Protein AF-A0A7S4NE71-F1 (afdb_monomer)

Secondary structure (DSSP, 8-state):
-HHHHHSGGGPPTT-TTHHHHHHHHHHHHHHHHHHHHHHHHHHHHHHHHHHHH--SSS-GGGGG-----S--TTT-SHHHHHHHHHHHSTT------PPP--HHHHHHHHHHHHHHHHHHHHHHHHHH-TTSPPP-

Radius of gyration: 31.47 Å; Cα contacts (8 Å, |Δi|>4): 42; chains: 1; bounding box: 51×69×70 Å

Organism: NCBI:txid265563

Solvent-accessible surface area (backbone atoms only — not comparable to full-atom values): 8415 Å² total; per-residue (Å²): 116,76,68,44,69,80,40,80,78,58,62,60,93,90,57,90,63,59,63,58,57,51,51,51,47,53,51,51,51,53,50,51,52,50,53,52,50,55,51,48,54,56,46,52,53,50,48,51,51,40,70,74,71,49,59,90,91,49,66,77,69,65,79,74,63,77,92,82,76,90,69,54,81,90,40,70,40,36,70,49,38,34,55,51,47,35,73,77,39,70,95,70,65,89,80,51,77,69,89,72,94,48,65,73,58,53,53,53,50,52,51,50,51,52,52,49,55,54,49,53,52,36,50,52,47,35,74,76,37,75,92,50,84,72,70,130

Structure (mmCIF, N/CA/C/O backbone):
data_AF-A0A7S4NE71-F1
#
_entry.id   AF-A0A7S4NE71-F1
#
loop_
_atom_site.group_PDB
_atom_site.id
_atom_site.type_symbol
_atom_site.label_atom_id
_atom_site.label_alt_id
_atom_site.label_comp_id
_atom_site.label_asym_id
_atom_site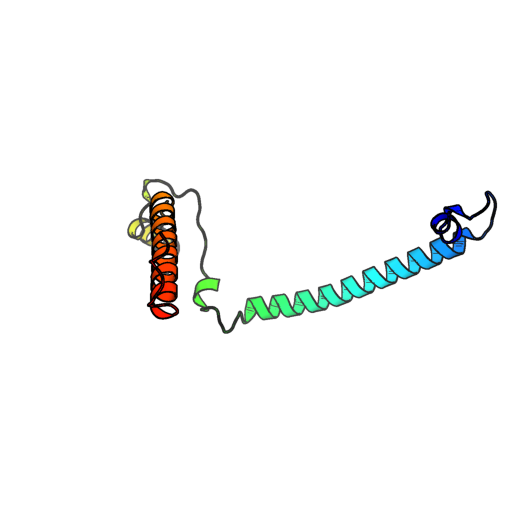.label_entity_id
_atom_site.label_seq_id
_atom_site.pdbx_PDB_ins_code
_atom_site.Cartn_x
_atom_site.Cartn_y
_atom_site.Cartn_z
_atom_site.occupancy
_atom_site.B_iso_or_equiv
_atom_site.auth_seq_id
_atom_site.auth_comp_id
_atom_site.auth_asym_id
_atom_site.auth_atom_id
_atom_site.pdbx_PDB_model_num
ATOM 1 N N . GLU A 1 1 ? 14.508 23.565 -36.233 1.00 58.66 1 GLU A N 1
ATOM 2 C CA . GLU A 1 1 ? 15.474 22.926 -37.158 1.00 58.66 1 GLU A CA 1
ATOM 3 C C . GLU A 1 1 ? 16.608 22.166 -36.458 1.00 58.66 1 GLU A C 1
ATOM 5 O O . GLU A 1 1 ? 16.872 21.044 -36.864 1.00 58.66 1 GLU A O 1
ATOM 10 N N . GLN A 1 2 ? 17.214 22.678 -35.372 1.00 70.62 2 GLN A N 1
ATOM 11 C CA . GLN A 1 2 ? 18.311 21.995 -34.642 1.00 70.62 2 GLN A CA 1
ATOM 12 C C . GLN A 1 2 ? 18.002 20.578 -34.117 1.00 70.62 2 GLN A C 1
ATOM 14 O O . GLN A 1 2 ? 18.897 19.751 -34.031 1.00 70.62 2 GLN A O 1
ATOM 19 N N . PHE A 1 3 ? 16.753 20.262 -33.772 1.00 72.31 3 PHE A N 1
ATOM 20 C CA . PHE A 1 3 ? 16.390 18.920 -33.297 1.00 72.31 3 PHE A CA 1
ATOM 21 C C . PHE A 1 3 ? 16.433 17.859 -34.412 1.00 72.31 3 PHE A C 1
ATOM 23 O O . PHE A 1 3 ? 16.784 16.702 -34.183 1.00 72.31 3 PHE A O 1
ATOM 30 N N . ASN A 1 4 ? 16.127 18.252 -35.650 1.00 75.88 4 ASN A N 1
ATOM 31 C CA . ASN A 1 4 ? 16.110 17.323 -36.778 1.00 75.88 4 ASN A CA 1
ATOM 32 C C . ASN A 1 4 ? 17.520 16.978 -37.259 1.00 75.88 4 ASN A C 1
ATOM 34 O O . ASN A 1 4 ? 17.674 15.944 -37.890 1.00 75.88 4 ASN A O 1
ATOM 38 N N . SER A 1 5 ? 18.542 17.786 -36.943 1.00 73.94 5 SER A N 1
ATOM 39 C CA . SER A 1 5 ? 19.931 17.490 -37.317 1.00 73.94 5 SER A CA 1
ATOM 40 C C . SER A 1 5 ? 20.594 16.441 -36.417 1.00 73.94 5 SER A C 1
ATOM 42 O O . SER A 1 5 ? 21.520 15.766 -36.867 1.00 73.94 5 SER A O 1
ATOM 44 N N . ILE A 1 6 ? 20.115 16.279 -35.177 1.00 79.06 6 ILE A N 1
ATOM 45 C CA . ILE A 1 6 ? 20.654 15.326 -34.186 1.00 79.06 6 ILE A CA 1
ATOM 46 C C . ILE A 1 6 ? 19.875 14.004 -34.115 1.00 79.06 6 ILE A C 1
ATOM 48 O O . ILE A 1 6 ? 20.326 13.059 -33.473 1.00 79.06 6 ILE A O 1
ATOM 52 N N . THR A 1 7 ? 18.705 13.927 -34.749 1.00 79.50 7 THR A N 1
ATOM 53 C CA . THR A 1 7 ? 17.831 12.747 -34.717 1.00 79.50 7 THR A CA 1
ATOM 54 C C . THR A 1 7 ? 17.887 11.953 -36.022 1.00 79.50 7 THR A C 1
ATOM 56 O O . THR A 1 7 ? 18.440 12.392 -37.030 1.00 79.50 7 THR A O 1
ATOM 59 N N . LEU A 1 8 ? 17.266 10.768 -36.017 1.00 77.75 8 LEU A N 1
ATOM 60 C CA . LEU A 1 8 ? 17.123 9.888 -37.185 1.00 77.75 8 LEU A CA 1
ATOM 61 C C . LEU A 1 8 ? 16.476 10.572 -38.405 1.00 77.75 8 LEU A C 1
ATOM 63 O O . LEU A 1 8 ? 16.655 10.100 -39.524 1.00 77.75 8 LEU A O 1
ATOM 67 N N . ALA A 1 9 ? 15.783 11.700 -38.210 1.00 80.38 9 ALA A N 1
ATOM 68 C CA . ALA A 1 9 ? 15.220 12.523 -39.280 1.00 80.38 9 ALA A CA 1
ATOM 69 C C . ALA A 1 9 ? 16.282 13.124 -40.225 1.00 80.38 9 ALA A C 1
ATOM 71 O O . ALA A 1 9 ? 15.952 13.483 -41.351 1.00 80.38 9 ALA A O 1
ATOM 72 N N . ASN A 1 10 ? 17.550 13.203 -39.801 1.00 80.25 10 ASN A N 1
ATOM 73 C CA . ASN A 1 10 ? 18.662 13.663 -40.639 1.00 80.25 10 ASN A CA 1
ATOM 74 C C . ASN A 1 10 ? 19.224 12.575 -41.578 1.00 80.25 10 ASN A C 1
ATOM 76 O O . ASN A 1 10 ? 20.138 12.835 -42.363 1.00 80.25 10 ASN A O 1
ATOM 80 N N . VAL A 1 11 ? 18.769 11.323 -41.463 1.00 81.56 11 VAL A N 1
ATOM 81 C CA . VAL A 1 11 ? 19.344 10.210 -42.230 1.00 81.56 11 VAL A CA 1
ATOM 82 C C . VAL A 1 11 ? 18.715 10.153 -43.624 1.00 81.56 11 VAL A C 1
ATOM 84 O O . VAL A 1 11 ? 17.502 10.038 -43.771 1.00 81.56 11 VAL A O 1
ATOM 87 N N . GLN A 1 12 ? 19.554 10.215 -44.662 1.00 78.56 12 GLN A N 1
ATOM 88 C CA . GLN A 1 12 ? 19.115 10.128 -46.058 1.00 78.56 12 GLN A CA 1
ATOM 89 C C . GLN A 1 12 ? 18.588 8.726 -46.399 1.00 78.56 12 GLN A C 1
ATOM 91 O O . GLN A 1 12 ? 19.146 7.711 -45.971 1.00 78.56 12 GLN A O 1
ATOM 96 N N . THR A 1 13 ? 17.535 8.668 -47.214 1.00 75.44 13 THR A N 1
ATOM 97 C CA . THR A 1 13 ? 16.930 7.418 -47.689 1.00 75.44 13 THR A CA 1
ATOM 98 C C . THR A 1 13 ? 17.951 6.615 -48.507 1.00 75.44 13 THR A C 1
ATOM 100 O O . THR A 1 13 ? 18.439 7.096 -49.525 1.00 75.44 13 THR A O 1
ATOM 103 N N . GLY A 1 14 ? 18.300 5.408 -48.044 1.00 75.19 14 GLY A N 1
ATOM 104 C CA . GLY A 1 14 ? 19.330 4.546 -48.652 1.00 75.19 14 GLY A CA 1
ATOM 105 C C . GLY A 1 14 ? 20.699 4.561 -47.953 1.00 75.19 14 GLY A C 1
ATOM 106 O O 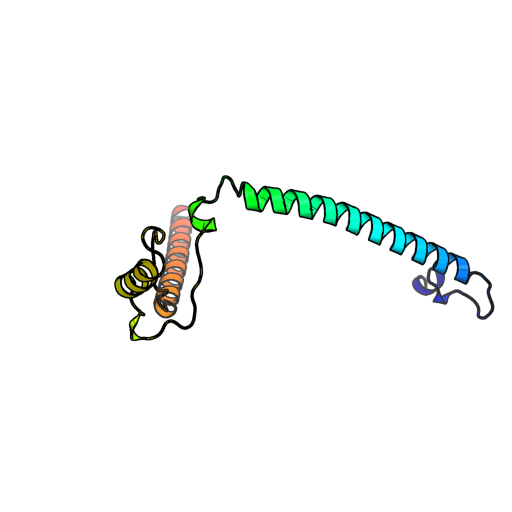. GLY A 1 14 ? 21.625 3.904 -48.419 1.00 75.19 14 GLY A O 1
ATOM 107 N N . SER A 1 15 ? 20.849 5.289 -46.840 1.00 78.50 15 SER A N 1
ATOM 108 C CA . SER A 1 15 ? 22.098 5.328 -46.072 1.00 78.50 15 SER A CA 1
ATOM 109 C C . SER A 1 15 ? 22.258 4.125 -45.132 1.00 78.50 15 SER A C 1
ATOM 111 O O . SER A 1 15 ? 21.399 3.859 -44.293 1.00 78.50 15 SER A O 1
ATOM 113 N N . ASP A 1 16 ? 23.417 3.468 -45.188 1.00 77.44 16 ASP A N 1
ATOM 114 C CA . ASP A 1 16 ? 23.801 2.343 -44.320 1.00 77.44 16 ASP A CA 1
ATOM 115 C C . ASP A 1 16 ? 24.290 2.794 -42.925 1.00 77.44 16 ASP A C 1
ATOM 117 O O . ASP A 1 16 ? 25.265 2.295 -42.380 1.00 77.44 16 ASP A O 1
ATOM 121 N N . ARG A 1 17 ? 23.675 3.832 -42.345 1.00 79.94 17 ARG A N 1
ATOM 122 C CA . ARG A 1 17 ? 24.041 4.369 -41.015 1.00 79.94 17 ARG A CA 1
ATOM 123 C C . ARG A 1 17 ? 23.057 3.967 -39.914 1.00 79.94 17 ARG A C 1
ATOM 125 O O . ARG A 1 17 ? 23.359 4.128 -38.735 1.00 79.94 17 ARG A O 1
ATOM 132 N N . LEU A 1 18 ? 21.893 3.429 -40.289 1.00 83.44 18 LEU A N 1
ATOM 133 C CA . LEU A 1 18 ? 20.824 3.027 -39.366 1.00 83.44 18 LEU A CA 1
ATOM 134 C C . LEU A 1 18 ? 21.164 1.776 -38.550 1.00 83.44 18 LEU A C 1
ATOM 136 O O . LEU A 1 18 ? 20.638 1.597 -37.455 1.00 83.44 18 LEU A O 1
ATOM 140 N N . TRP A 1 19 ? 22.064 0.916 -39.033 1.00 86.56 19 TRP A N 1
ATOM 141 C CA . TRP A 1 19 ? 22.472 -0.261 -38.264 1.00 86.56 19 TRP A CA 1
ATOM 142 C C . TRP A 1 19 ? 23.113 0.136 -36.926 1.00 86.56 19 TRP A C 1
ATOM 144 O O . TRP A 1 19 ? 22.912 -0.551 -35.929 1.00 86.56 19 TRP A O 1
ATOM 154 N N . ALA A 1 20 ? 23.814 1.275 -36.865 1.00 87.44 20 ALA A N 1
ATOM 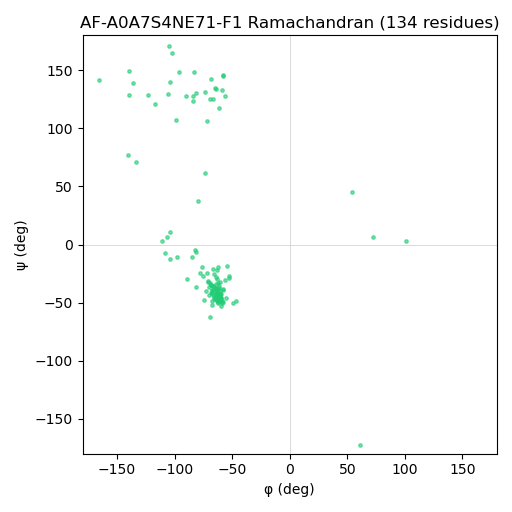155 C CA . ALA A 1 20 ? 24.483 1.731 -35.651 1.00 87.44 20 ALA A CA 1
ATOM 156 C C . ALA A 1 20 ? 23.481 2.124 -34.551 1.00 87.44 20 ALA A C 1
ATOM 158 O O . ALA A 1 20 ? 23.695 1.805 -33.380 1.00 87.44 20 ALA A O 1
ATOM 159 N N . SER A 1 21 ? 22.362 2.766 -34.910 1.00 88.31 21 SER A N 1
ATOM 160 C CA . SER A 1 21 ? 21.301 3.089 -33.949 1.00 88.31 21 SER A CA 1
ATOM 161 C C . SER A 1 21 ? 20.561 1.838 -33.480 1.00 88.31 21 SER A C 1
ATOM 163 O O . SER A 1 21 ? 20.236 1.749 -32.300 1.00 88.31 21 SER A O 1
ATOM 165 N N . ILE A 1 22 ? 20.356 0.849 -34.359 1.00 90.56 22 ILE A N 1
ATOM 166 C CA . ILE A 1 22 ? 19.775 -0.451 -33.988 1.00 90.56 22 ILE A CA 1
ATOM 167 C C . ILE A 1 22 ? 20.696 -1.188 -33.010 1.00 90.56 22 ILE A C 1
ATOM 169 O O . ILE A 1 22 ? 20.231 -1.657 -31.975 1.00 90.56 22 ILE A O 1
ATOM 173 N N . VAL A 1 23 ? 22.001 -1.250 -33.289 1.00 94.06 23 VAL A N 1
ATOM 174 C CA . VAL A 1 23 ? 22.981 -1.877 -32.388 1.00 94.06 23 VAL A CA 1
ATOM 175 C C . VAL A 1 23 ? 23.007 -1.167 -31.036 1.00 94.06 23 VAL A C 1
ATOM 177 O O . VAL A 1 23 ? 22.912 -1.826 -30.004 1.00 94.06 23 VAL A O 1
ATOM 180 N N . CYS A 1 24 ? 23.068 0.167 -31.024 1.00 93.50 24 CYS A N 1
ATOM 181 C CA . CYS A 1 24 ? 23.030 0.950 -29.789 1.00 93.50 24 CYS A CA 1
ATOM 182 C C . CYS A 1 24 ? 21.739 0.701 -28.994 1.00 93.50 24 CYS A C 1
ATOM 184 O O . CYS A 1 24 ? 21.791 0.490 -27.785 1.00 93.50 24 CYS A O 1
ATOM 186 N N . TYR A 1 25 ? 20.589 0.646 -29.673 1.00 94.38 25 TYR A N 1
ATOM 187 C CA . TYR A 1 25 ? 19.304 0.343 -29.050 1.00 94.38 25 TYR A CA 1
ATOM 188 C C . TYR A 1 25 ? 19.280 -1.056 -28.427 1.00 94.38 25 TYR A C 1
ATOM 190 O O . TYR A 1 25 ? 18.904 -1.196 -27.268 1.00 94.38 25 TYR A O 1
ATOM 198 N N . VAL A 1 26 ? 19.725 -2.085 -29.153 1.00 96.62 26 VAL A N 1
ATOM 199 C CA . VAL A 1 26 ? 19.765 -3.463 -28.639 1.00 96.62 26 VAL A CA 1
ATOM 200 C C . VAL A 1 26 ? 20.709 -3.576 -27.440 1.00 96.62 26 VAL A C 1
ATOM 202 O O . VAL A 1 26 ? 20.350 -4.205 -26.447 1.00 96.62 26 VAL A O 1
ATOM 205 N N . LEU A 1 27 ? 21.879 -2.932 -27.491 1.00 97.69 27 LEU A N 1
ATOM 206 C CA . LEU A 1 27 ? 22.814 -2.891 -26.363 1.00 97.69 27 LEU A CA 1
ATOM 207 C C . LEU A 1 27 ? 22.213 -2.172 -25.154 1.00 97.69 27 LEU A C 1
ATOM 209 O O . LEU A 1 27 ? 22.310 -2.675 -24.038 1.00 97.69 27 LEU A O 1
ATOM 213 N N . PHE A 1 28 ? 21.568 -1.025 -25.371 1.00 97.44 28 PHE A N 1
ATOM 214 C CA . PHE A 1 28 ? 20.921 -0.263 -24.310 1.00 97.44 28 PHE A CA 1
ATOM 215 C C . PHE A 1 28 ? 19.784 -1.057 -23.661 1.00 97.44 28 PHE A C 1
ATOM 217 O O . PHE A 1 28 ? 19.739 -1.173 -22.441 1.00 97.44 28 PHE A O 1
ATOM 224 N N . VAL A 1 29 ? 18.902 -1.663 -24.460 1.00 98.00 29 VAL A N 1
ATOM 225 C CA . VAL A 1 29 ? 17.806 -2.498 -23.951 1.00 98.00 29 VAL A CA 1
ATOM 226 C C . VAL A 1 29 ? 18.350 -3.715 -23.207 1.00 98.00 29 VAL A C 1
ATOM 228 O O . VAL A 1 29 ? 17.891 -4.000 -22.106 1.00 98.00 29 VAL A O 1
ATOM 231 N N . GLY A 1 30 ? 19.352 -4.406 -23.755 1.00 98.19 30 GLY A N 1
ATOM 232 C CA . GLY A 1 30 ? 19.984 -5.546 -23.088 1.00 98.19 30 GLY A CA 1
ATOM 233 C C . GLY A 1 30 ? 20.622 -5.166 -21.751 1.00 98.19 30 GLY A C 1
ATOM 234 O O . GLY A 1 30 ? 20.442 -5.871 -20.760 1.00 98.19 30 GLY A O 1
ATOM 235 N N . PHE A 1 31 ? 21.308 -4.022 -21.698 1.00 98.19 31 PHE A N 1
ATOM 236 C CA . PHE A 1 31 ? 21.861 -3.477 -20.461 1.00 98.19 31 PHE A CA 1
ATOM 237 C C . PHE A 1 31 ? 20.760 -3.156 -19.444 1.00 98.19 31 PHE A C 1
ATOM 239 O O . PHE A 1 31 ? 20.832 -3.618 -18.310 1.00 98.19 31 PHE A O 1
ATOM 246 N N . MET A 1 32 ? 19.708 -2.443 -19.854 1.00 98.44 32 MET A N 1
ATOM 247 C CA . MET A 1 32 ? 18.586 -2.103 -18.974 1.00 98.44 32 MET A CA 1
ATOM 248 C C . MET A 1 32 ? 17.881 -3.348 -18.428 1.00 98.44 32 MET A C 1
ATOM 250 O O . MET A 1 32 ? 17.589 -3.406 -17.238 1.00 98.44 32 MET A O 1
ATOM 254 N N . LEU A 1 33 ? 17.640 -4.362 -19.264 1.00 98.25 33 LEU A N 1
ATOM 255 C CA . LEU A 1 33 ? 17.040 -5.624 -18.823 1.00 98.25 33 LEU A CA 1
ATOM 256 C C . LEU A 1 33 ? 17.927 -6.354 -17.810 1.00 98.25 33 LEU A C 1
ATOM 258 O O . LEU A 1 33 ? 17.407 -6.914 -16.849 1.00 98.25 33 LEU A O 1
ATOM 262 N N . ARG A 1 34 ? 19.252 -6.317 -17.991 1.00 98.12 34 ARG A N 1
ATOM 263 C CA . ARG A 1 34 ? 20.206 -6.889 -17.034 1.00 98.12 34 ARG A CA 1
ATOM 264 C C . ARG A 1 34 ? 20.169 -6.164 -15.689 1.00 98.12 34 ARG A C 1
ATOM 266 O O . ARG A 1 34 ? 20.136 -6.822 -14.657 1.00 98.12 34 ARG A O 1
ATOM 273 N N . GLU A 1 35 ? 20.164 -4.833 -15.689 1.00 98.00 35 GLU A N 1
ATOM 274 C CA . GLU A 1 35 ? 20.085 -4.059 -14.443 1.00 98.00 35 GLU A CA 1
ATOM 275 C C . GLU A 1 35 ? 18.752 -4.294 -13.722 1.00 98.00 35 GLU A C 1
ATOM 277 O O . GLU A 1 35 ? 18.743 -4.533 -12.519 1.00 98.00 35 GLU A O 1
ATOM 282 N N . ILE A 1 36 ? 17.633 -4.324 -14.457 1.00 98.25 36 ILE A N 1
ATOM 283 C CA . ILE A 1 36 ? 16.316 -4.654 -13.889 1.00 98.25 36 ILE A CA 1
ATOM 284 C C . ILE A 1 36 ? 16.317 -6.061 -13.285 1.00 98.25 36 ILE A C 1
ATOM 286 O O . ILE A 1 36 ? 15.735 -6.265 -12.224 1.00 98.25 36 ILE A O 1
ATOM 290 N N . TRP A 1 37 ? 16.964 -7.029 -13.939 1.00 98.12 37 TRP A N 1
ATOM 291 C CA . TRP A 1 37 ? 17.072 -8.391 -13.422 1.00 98.12 37 TRP A CA 1
ATOM 292 C C . TRP A 1 37 ? 17.850 -8.445 -12.102 1.00 98.12 37 TRP A C 1
ATOM 294 O O . TRP A 1 37 ? 17.367 -9.028 -11.134 1.00 98.12 37 TRP A O 1
ATOM 304 N N . ASN A 1 38 ? 19.014 -7.794 -12.048 1.00 98.06 38 ASN A N 1
ATOM 305 C CA . ASN A 1 38 ? 19.832 -7.729 -10.837 1.00 98.06 38 ASN A CA 1
ATOM 306 C C . ASN A 1 38 ? 19.074 -7.048 -9.685 1.00 98.06 38 ASN A C 1
ATOM 308 O O . ASN A 1 38 ? 19.062 -7.543 -8.559 1.00 98.06 38 ASN A O 1
ATOM 312 N N . GLU A 1 39 ? 18.399 -5.932 -9.970 1.00 98.00 39 GLU A N 1
ATOM 313 C CA . GLU A 1 39 ? 17.607 -5.212 -8.971 1.00 98.00 39 GLU A CA 1
ATOM 314 C C . GLU A 1 39 ? 16.416 -6.051 -8.490 1.00 98.00 39 GLU A C 1
ATOM 316 O O . GLU A 1 39 ? 16.090 -6.054 -7.304 1.00 98.00 39 GLU A O 1
ATOM 321 N N . TRP A 1 40 ? 15.781 -6.808 -9.390 1.00 97.94 40 TRP A N 1
ATOM 322 C CA . TRP A 1 40 ? 14.683 -7.705 -9.041 1.00 97.94 40 TRP A CA 1
ATOM 323 C C . TRP A 1 40 ? 15.131 -8.835 -8.108 1.00 97.94 40 TRP A C 1
ATOM 325 O O . TRP A 1 40 ? 14.437 -9.108 -7.129 1.00 97.94 40 TRP A O 1
ATOM 335 N N . GLU A 1 41 ? 16.286 -9.453 -8.361 1.00 97.75 41 GLU A N 1
ATOM 336 C CA . GLU A 1 41 ? 16.855 -10.489 -7.487 1.00 97.75 41 GLU A CA 1
ATOM 337 C C . GLU A 1 41 ? 17.126 -9.923 -6.084 1.00 97.75 41 GLU A C 1
ATOM 339 O O . GLU A 1 41 ? 16.638 -10.441 -5.076 1.00 97.75 41 GLU A O 1
ATOM 344 N N . HIS A 1 42 ? 17.780 -8.763 -6.026 1.00 97.06 42 HIS A N 1
ATOM 345 C CA . HIS A 1 42 ? 18.037 -8.033 -4.789 1.00 97.06 42 HIS A CA 1
ATOM 346 C C . HIS A 1 42 ? 16.774 -7.587 -4.045 1.00 97.06 42 HIS A C 1
ATOM 348 O O . HIS A 1 42 ? 16.760 -7.563 -2.808 1.00 97.06 42 HIS A O 1
ATOM 354 N N . TYR A 1 43 ? 15.725 -7.206 -4.771 1.00 97.06 43 TYR A N 1
ATOM 355 C CA . TYR A 1 43 ? 14.428 -6.864 -4.202 1.00 97.06 43 TYR A CA 1
ATOM 356 C C . TYR A 1 43 ? 13.721 -8.104 -3.650 1.00 97.06 43 TYR A C 1
ATOM 358 O O . TYR A 1 43 ? 13.171 -8.049 -2.551 1.00 97.06 43 TYR A O 1
ATOM 366 N N . ALA A 1 44 ? 13.742 -9.221 -4.380 1.00 97.38 44 ALA A N 1
ATOM 367 C CA . ALA A 1 44 ? 13.086 -10.460 -3.979 1.00 97.38 44 ALA A CA 1
ATOM 368 C C . ALA A 1 44 ? 13.663 -11.001 -2.663 1.00 97.38 44 ALA A C 1
ATOM 370 O O . ALA A 1 44 ? 12.901 -11.320 -1.746 1.00 97.38 44 ALA A O 1
ATOM 371 N N . GLU A 1 45 ? 14.992 -11.017 -2.534 1.00 96.75 45 GLU A N 1
ATOM 372 C CA . GLU A 1 45 ? 15.680 -11.403 -1.297 1.00 96.75 45 GLU A CA 1
ATOM 373 C C . GLU A 1 45 ? 15.287 -10.492 -0.129 1.00 96.75 45 GLU A C 1
ATOM 375 O O . GLU A 1 45 ? 14.809 -10.965 0.904 1.00 96.75 45 GLU A O 1
ATOM 380 N N . ARG A 1 46 ? 15.401 -9.168 -0.309 1.00 95.12 46 ARG A N 1
ATOM 381 C CA . ARG A 1 46 ? 15.052 -8.188 0.733 1.00 95.12 46 ARG A CA 1
ATOM 382 C C . ARG A 1 46 ? 13.585 -8.254 1.128 1.00 95.12 46 ARG A C 1
ATOM 384 O O . ARG A 1 46 ? 13.266 -8.106 2.303 1.00 95.12 46 ARG A O 1
ATOM 391 N N . ARG A 1 47 ? 12.685 -8.491 0.172 1.00 94.88 47 ARG A N 1
ATOM 392 C CA . ARG A 1 47 ? 11.255 -8.657 0.435 1.00 94.88 47 ARG A CA 1
ATOM 393 C C . ARG A 1 47 ? 10.991 -9.912 1.256 1.00 94.88 47 ARG A C 1
ATOM 395 O O . ARG A 1 47 ? 10.202 -9.844 2.192 1.00 94.88 47 ARG A O 1
ATOM 402 N N . SER A 1 48 ? 11.618 -11.036 0.917 1.00 94.12 48 SER A N 1
ATOM 403 C CA . SER A 1 48 ? 11.486 -12.275 1.692 1.00 94.12 48 SER A CA 1
ATOM 404 C C . SER A 1 48 ? 11.965 -12.072 3.130 1.00 94.12 48 SER A C 1
ATOM 406 O O . SER A 1 48 ? 11.256 -12.411 4.079 1.00 94.12 48 SER A O 1
ATOM 408 N N . ASP A 1 49 ? 13.123 -11.435 3.293 1.00 93.44 49 ASP A N 1
ATOM 409 C CA . ASP A 1 49 ? 13.686 -11.100 4.599 1.00 93.44 49 ASP A CA 1
ATOM 410 C C . ASP A 1 49 ? 12.780 -10.162 5.401 1.00 93.44 49 ASP A C 1
ATOM 412 O O . ASP A 1 49 ? 12.531 -10.403 6.585 1.00 93.44 49 ASP A O 1
ATOM 416 N N . PHE A 1 50 ? 12.241 -9.130 4.751 1.00 91.00 50 PHE A N 1
ATOM 417 C CA . PHE A 1 50 ? 11.284 -8.211 5.353 1.00 91.00 50 PHE A CA 1
ATOM 418 C C . PHE A 1 50 ? 9.989 -8.923 5.745 1.00 91.00 50 PHE A C 1
ATOM 420 O O . PHE A 1 50 ? 9.486 -8.690 6.829 1.00 91.00 50 PHE A O 1
ATOM 427 N N . LEU A 1 51 ? 9.443 -9.829 4.935 1.00 89.38 51 LEU A N 1
ATOM 428 C CA . LEU A 1 51 ? 8.217 -10.548 5.302 1.00 89.38 51 LEU A CA 1
ATOM 429 C C . LEU A 1 51 ? 8.440 -11.543 6.452 1.00 89.38 51 LEU A C 1
ATOM 431 O O . LEU A 1 51 ? 7.548 -11.726 7.279 1.00 89.38 51 LEU A O 1
ATOM 435 N N . ALA A 1 52 ? 9.623 -12.159 6.540 1.00 88.38 52 ALA A N 1
ATOM 436 C CA . ALA A 1 52 ? 9.961 -13.084 7.619 1.00 88.38 52 ALA A CA 1
ATOM 437 C C . ALA A 1 52 ? 10.236 -12.359 8.949 1.00 88.38 52 ALA A C 1
ATOM 439 O O . ALA A 1 52 ? 9.720 -12.750 9.998 1.00 88.38 52 ALA A O 1
ATOM 440 N N . LYS A 1 53 ? 11.052 -11.298 8.917 1.00 87.75 53 LYS A N 1
ATOM 441 C CA . LYS A 1 53 ? 11.500 -10.567 10.116 1.00 87.75 53 LYS A CA 1
ATOM 442 C C . LYS A 1 53 ? 10.558 -9.427 10.497 1.00 87.75 53 LYS A C 1
ATOM 444 O O . LYS A 1 53 ? 10.395 -9.182 11.690 1.00 87.75 53 LYS A O 1
ATOM 449 N N . GLY A 1 54 ? 9.885 -8.832 9.511 1.00 84.75 54 GLY A N 1
ATOM 450 C CA . GLY A 1 54 ? 9.063 -7.616 9.555 1.00 84.75 54 GLY A CA 1
ATOM 451 C C . GLY A 1 54 ? 9.817 -6.365 9.966 1.00 84.75 54 GLY A C 1
ATOM 452 O O . GLY A 1 54 ? 11.042 -6.366 10.072 1.00 84.75 54 GLY A O 1
ATOM 453 N N . ASP A 1 55 ? 9.058 -5.293 10.153 1.00 84.56 55 ASP A N 1
ATOM 454 C CA . ASP A 1 55 ? 9.582 -4.002 10.582 1.00 84.56 55 ASP A CA 1
ATOM 455 C C . ASP A 1 55 ? 9.752 -3.958 12.108 1.00 84.56 55 ASP A C 1
ATOM 457 O O . ASP A 1 55 ? 8.989 -4.598 12.836 1.00 84.56 55 ASP A O 1
ATOM 461 N N . VAL A 1 56 ? 10.743 -3.204 12.583 1.00 83.06 56 VAL A N 1
ATOM 462 C CA . VAL A 1 56 ? 10.984 -2.957 14.014 1.00 83.06 56 VAL A CA 1
ATOM 463 C C . VAL A 1 56 ? 9.905 -2.038 14.587 1.00 83.06 56 VAL A C 1
ATOM 465 O O . VAL A 1 56 ? 9.523 -2.192 15.744 1.00 83.06 56 VAL A O 1
ATOM 468 N N . ASP A 1 57 ? 9.378 -1.128 13.764 1.00 86.88 57 ASP A N 1
ATOM 469 C CA . ASP A 1 57 ? 8.394 -0.127 14.185 1.00 86.88 57 ASP A CA 1
ATOM 470 C C . ASP A 1 57 ? 6.945 -0.648 14.161 1.00 86.88 57 ASP A C 1
ATOM 472 O O . ASP A 1 57 ? 6.036 0.002 14.677 1.00 86.88 57 ASP A O 1
ATOM 476 N N . THR A 1 58 ? 6.704 -1.824 13.567 1.00 82.12 58 THR A N 1
ATOM 477 C CA . THR A 1 58 ? 5.362 -2.414 13.449 1.00 82.12 58 THR A CA 1
ATOM 478 C C . THR A 1 58 ? 5.190 -3.571 14.424 1.00 82.12 58 THR A C 1
ATOM 480 O O . THR A 1 58 ? 5.987 -4.510 14.428 1.00 82.12 58 THR A O 1
ATOM 483 N N . ASP A 1 59 ? 4.102 -3.552 15.196 1.00 84.19 59 ASP A N 1
ATOM 484 C CA . ASP A 1 59 ? 3.761 -4.655 16.096 1.00 84.19 59 ASP A CA 1
ATOM 485 C C . ASP A 1 59 ? 3.657 -5.988 15.314 1.00 84.19 59 ASP A C 1
ATOM 487 O O . ASP A 1 59 ? 2.949 -6.055 14.297 1.00 84.19 59 ASP A O 1
ATOM 491 N N . PRO A 1 60 ? 4.350 -7.062 15.747 1.00 82.69 60 PRO A N 1
ATOM 492 C CA . PRO A 1 60 ? 4.254 -8.382 15.129 1.00 82.69 60 PRO A CA 1
ATOM 493 C C . PRO A 1 60 ? 2.822 -8.912 14.986 1.00 82.69 60 PRO A C 1
ATOM 495 O O . PRO A 1 60 ? 2.566 -9.699 14.072 1.00 82.69 60 PRO A O 1
ATOM 498 N N . GLU A 1 61 ? 1.891 -8.487 15.846 1.00 82.38 61 GLU A N 1
ATOM 499 C CA . GLU A 1 61 ? 0.492 -8.916 15.800 1.00 82.38 61 GLU A CA 1
ATOM 500 C C . GLU A 1 61 ? -0.215 -8.506 14.499 1.00 82.38 61 GLU A C 1
ATOM 502 O O . GLU A 1 61 ? -1.018 -9.279 13.967 1.00 82.38 61 GLU A O 1
ATOM 507 N N . TYR A 1 62 ? 0.145 -7.360 13.906 1.00 82.12 62 TYR A N 1
ATOM 508 C CA . TYR A 1 62 ? -0.460 -6.893 12.651 1.00 82.12 62 TYR A CA 1
ATOM 509 C C . TYR A 1 62 ? -0.199 -7.833 11.468 1.00 82.12 62 TYR A C 1
ATOM 511 O O . TYR A 1 62 ? -0.974 -7.845 10.513 1.00 82.12 62 TYR A O 1
ATOM 519 N N . ARG A 1 63 ? 0.844 -8.674 11.527 1.00 83.31 63 ARG A N 1
ATOM 520 C CA . ARG A 1 63 ? 1.151 -9.656 10.468 1.00 83.31 63 ARG A CA 1
ATOM 521 C C . ARG A 1 63 ? 0.099 -10.755 10.351 1.00 83.31 63 ARG A C 1
ATOM 523 O O . ARG A 1 63 ? 0.008 -11.401 9.311 1.00 83.31 63 ARG A O 1
ATOM 530 N N . TYR A 1 64 ? -0.672 -10.971 11.413 1.00 87.06 64 TYR A N 1
ATOM 531 C CA . TYR A 1 64 ? -1.710 -11.996 11.488 1.00 87.06 64 TYR A CA 1
ATOM 532 C C . TYR A 1 64 ? -3.123 -11.407 11.406 1.00 87.06 64 TYR A C 1
ATOM 534 O O . TYR A 1 64 ? -4.103 -12.136 11.567 1.00 87.06 64 TYR A O 1
ATOM 542 N N . ALA A 1 65 ? -3.245 -10.102 11.145 1.00 90.50 65 ALA A N 1
ATOM 543 C CA . ALA A 1 65 ? -4.529 -9.457 10.928 1.00 90.50 65 ALA A CA 1
ATOM 544 C C . ALA A 1 65 ? -5.086 -9.833 9.546 1.00 90.50 65 ALA A C 1
ATOM 546 O O . ALA A 1 65 ? -4.396 -9.751 8.530 1.00 90.50 65 ALA A O 1
ATOM 547 N N . ILE A 1 66 ? -6.354 -10.241 9.507 1.00 91.44 66 ILE A N 1
ATOM 548 C CA . ILE A 1 66 ? -7.053 -10.618 8.275 1.00 91.44 66 ILE A CA 1
ATOM 549 C C . ILE A 1 66 ? -8.302 -9.754 8.157 1.00 91.44 66 ILE A C 1
ATOM 551 O O . ILE A 1 66 ? -9.108 -9.689 9.086 1.00 91.44 66 ILE A O 1
ATOM 555 N N . MET A 1 67 ? -8.480 -9.120 6.999 1.00 93.69 67 MET A N 1
ATOM 556 C CA . MET A 1 67 ? -9.713 -8.412 6.673 1.00 93.69 67 MET A CA 1
ATOM 557 C C . MET A 1 67 ? -10.741 -9.398 6.117 1.00 93.69 67 MET A C 1
ATOM 559 O O . MET A 1 67 ? -10.452 -10.153 5.189 1.00 93.69 67 MET A O 1
ATOM 563 N N . VAL A 1 68 ? -11.941 -9.397 6.697 1.00 93.00 68 VAL A N 1
ATOM 564 C CA . VAL A 1 68 ? -13.047 -10.268 6.287 1.00 93.00 68 VAL A CA 1
ATOM 565 C C . VAL A 1 68 ? -14.194 -9.401 5.792 1.00 93.00 68 VAL A C 1
ATOM 567 O O . VAL A 1 68 ? -14.727 -8.580 6.536 1.00 93.00 68 VAL A O 1
ATOM 570 N N . GLU A 1 69 ? -14.588 -9.604 4.539 1.00 93.31 69 GLU A N 1
ATOM 571 C CA . GLU A 1 69 ? -15.664 -8.856 3.888 1.00 93.31 69 GLU A CA 1
ATOM 572 C C . GLU A 1 69 ? -16.972 -9.662 3.822 1.00 93.31 69 GLU A C 1
ATOM 574 O O . GLU A 1 69 ? -16.985 -10.879 4.010 1.00 93.31 69 GLU A O 1
ATOM 579 N N . ASN A 1 70 ? -18.087 -8.978 3.533 1.00 92.81 70 ASN A N 1
ATOM 580 C CA . ASN A 1 70 ? -19.417 -9.580 3.347 1.00 92.81 70 ASN A CA 1
ATOM 581 C C . ASN A 1 70 ? -19.887 -10.471 4.512 1.00 92.81 70 ASN A C 1
ATOM 583 O O . ASN A 1 70 ? -20.443 -11.554 4.318 1.00 92.81 70 ASN A O 1
ATOM 587 N N . ILE A 1 71 ? -19.712 -9.987 5.744 1.00 92.56 71 ILE A N 1
ATOM 588 C CA . ILE A 1 71 ? -20.150 -10.696 6.950 1.00 92.56 71 ILE A CA 1
ATOM 589 C C . ILE A 1 71 ? -21.691 -10.758 6.987 1.00 92.56 71 ILE A C 1
ATOM 591 O O . ILE A 1 71 ? -22.339 -9.704 6.951 1.00 92.56 71 ILE A O 1
ATOM 595 N N . PRO A 1 72 ? -22.307 -11.951 7.113 1.00 94.06 72 PRO A N 1
ATOM 596 C CA . PRO A 1 72 ? -23.755 -12.083 7.267 1.00 94.06 72 PRO A CA 1
ATOM 597 C C . PRO A 1 72 ? -24.275 -11.329 8.498 1.00 94.06 72 PRO A C 1
ATOM 599 O O . PRO A 1 72 ? -23.617 -11.312 9.538 1.00 94.06 72 PRO A O 1
ATOM 602 N N . LYS A 1 73 ? -25.493 -10.770 8.428 1.00 91.19 73 LYS A N 1
ATOM 603 C CA . LYS A 1 73 ? -26.109 -9.961 9.512 1.00 91.19 73 LYS A CA 1
ATOM 604 C C . LYS A 1 73 ? -26.132 -10.655 10.882 1.00 91.19 73 LYS A C 1
ATOM 606 O O . LYS A 1 73 ? -26.075 -10.008 11.928 1.00 91.19 73 LYS A O 1
ATOM 611 N N . GLU A 1 74 ? -26.185 -11.981 10.881 1.00 93.19 74 GLU A N 1
ATOM 612 C CA . GLU A 1 74 ? -26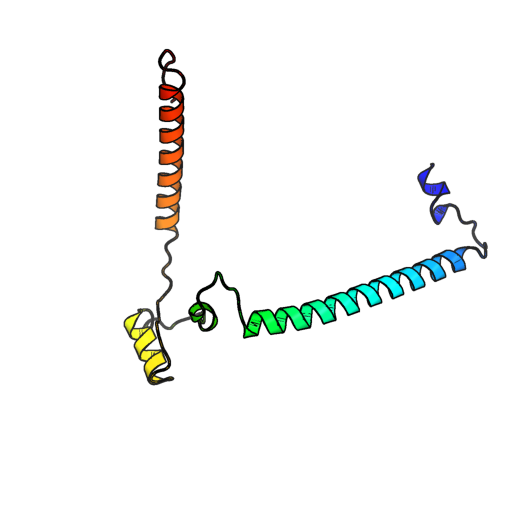.148 -12.828 12.076 1.00 93.19 74 GLU A CA 1
ATOM 613 C C . GLU A 1 74 ? -24.821 -12.732 12.845 1.00 93.19 74 GLU A C 1
ATOM 615 O O . GLU A 1 74 ? -24.819 -12.870 14.068 1.00 93.19 74 GLU A O 1
ATOM 620 N N . TYR A 1 75 ? -23.718 -12.431 12.155 1.00 91.88 75 TYR A N 1
ATOM 621 C CA . TYR A 1 75 ? -22.362 -12.352 12.707 1.00 91.88 75 TYR A CA 1
ATOM 622 C C . TYR A 1 75 ? -21.795 -10.925 12.745 1.00 91.88 75 TYR A C 1
ATOM 624 O O . TYR A 1 75 ? -20.661 -10.738 13.172 1.00 91.88 75 TYR A O 1
ATOM 632 N N . GLN A 1 76 ? -22.577 -9.910 12.355 1.00 89.12 76 GLN A N 1
ATOM 633 C CA . GLN A 1 76 ? -22.198 -8.487 12.394 1.00 89.12 76 GLN A CA 1
ATOM 634 C C . GLN A 1 76 ? -22.199 -7.924 13.827 1.00 89.12 76 GLN A C 1
ATOM 636 O O . GLN A 1 76 ? -22.987 -7.057 14.196 1.00 89.12 76 GLN A O 1
ATOM 641 N N . GLY A 1 77 ? -21.361 -8.474 14.693 1.00 91.12 77 GLY A N 1
ATOM 642 C CA . GLY A 1 77 ? -21.044 -7.887 15.988 1.00 91.12 77 GLY A CA 1
ATOM 643 C C . GLY A 1 77 ? -19.818 -8.562 16.573 1.00 91.12 77 GLY A C 1
ATOM 644 O O . GLY A 1 77 ? -19.688 -9.777 16.455 1.00 91.12 77 GLY A O 1
ATOM 645 N N . ASP A 1 78 ? -18.955 -7.788 17.221 1.00 90.75 78 ASP A N 1
ATOM 646 C CA . ASP A 1 78 ? -17.610 -8.202 17.640 1.00 90.75 78 ASP A CA 1
ATOM 647 C C . ASP A 1 78 ? -17.590 -9.549 18.374 1.00 90.75 78 ASP A C 1
ATOM 649 O O . ASP A 1 78 ? -16.892 -10.481 17.974 1.00 90.75 78 ASP A O 1
ATOM 653 N N . GLY A 1 79 ? -18.446 -9.716 19.389 1.00 92.38 79 GLY A N 1
ATOM 654 C CA . GLY A 1 79 ? -18.539 -10.972 20.141 1.00 92.38 79 GLY A CA 1
ATOM 655 C C . GLY A 1 79 ? -19.066 -12.156 19.319 1.00 92.38 79 GLY A C 1
ATOM 656 O O . GLY A 1 79 ? -18.603 -13.284 19.489 1.00 92.38 79 GLY A O 1
ATOM 657 N N . ARG A 1 80 ? -20.004 -11.913 18.392 1.00 93.00 80 ARG A N 1
ATOM 658 C CA . ARG A 1 80 ? -20.576 -12.956 17.518 1.00 93.00 80 ARG A CA 1
ATOM 659 C C . ARG A 1 80 ? -19.577 -13.392 16.453 1.00 93.00 80 ARG A C 1
ATOM 661 O O . ARG A 1 80 ? -19.462 -14.587 16.188 1.00 93.00 80 ARG A O 1
ATOM 668 N N . LEU A 1 81 ? -18.839 -12.439 15.888 1.00 94.56 81 LEU A N 1
ATOM 669 C CA . LEU A 1 81 ? -17.784 -12.694 14.918 1.00 94.56 81 LEU A CA 1
ATOM 670 C C . LEU A 1 81 ? -16.634 -13.470 15.564 1.00 94.56 81 LEU A C 1
ATOM 672 O O . LEU A 1 81 ? -16.226 -14.505 15.037 1.00 94.56 81 LEU A O 1
ATOM 676 N N . LYS A 1 82 ? -16.185 -13.040 16.753 1.00 94.75 82 LYS A N 1
ATOM 677 C CA . LYS A 1 82 ? -15.176 -13.772 17.528 1.00 94.75 82 LYS A CA 1
ATOM 678 C C . LYS A 1 82 ? -15.640 -15.195 17.825 1.00 94.75 82 LYS A C 1
ATOM 680 O O . LYS A 1 82 ? -14.919 -16.137 17.531 1.00 94.75 82 LYS A O 1
ATOM 685 N N . GLY A 1 83 ? -16.863 -15.371 18.328 1.00 94.81 83 GLY A N 1
ATOM 686 C CA . GLY A 1 83 ? -17.418 -16.698 18.615 1.00 94.81 83 GLY A CA 1
ATOM 687 C C . GLY A 1 83 ? -17.592 -17.585 17.376 1.00 94.81 83 GLY A C 1
ATOM 688 O O . GLY A 1 83 ? -17.508 -18.807 17.470 1.00 94.81 83 GLY A O 1
ATOM 689 N N . TYR A 1 84 ? -17.823 -17.009 16.195 1.00 94.81 84 TYR A N 1
ATOM 690 C CA . TYR A 1 84 ? -17.829 -17.762 14.942 1.00 94.81 84 TYR A CA 1
ATOM 691 C C . TYR A 1 84 ? -16.433 -18.291 14.594 1.00 94.81 84 TYR A C 1
ATOM 693 O O . TYR A 1 84 ? -16.281 -19.496 14.399 1.00 94.81 84 TYR A O 1
ATOM 701 N N . PHE A 1 85 ? -15.416 -17.426 14.584 1.00 95.44 85 PHE A N 1
ATOM 702 C CA . PHE A 1 85 ? -14.050 -17.845 14.264 1.00 95.44 85 PHE A CA 1
ATOM 703 C C . PHE A 1 85 ? -13.435 -18.745 15.332 1.00 95.44 85 PHE A C 1
ATOM 705 O O . PHE A 1 85 ? -12.737 -19.685 14.977 1.00 95.44 85 PHE A O 1
ATOM 712 N N . GLU A 1 86 ? -13.745 -18.536 16.609 1.00 96.44 86 GLU A N 1
ATOM 713 C CA . GLU A 1 86 ? -13.268 -19.387 17.703 1.00 96.44 86 GLU A CA 1
ATOM 714 C C . GLU A 1 86 ? -13.811 -20.820 17.586 1.00 96.44 86 GLU A C 1
ATOM 716 O O . GLU A 1 86 ? -13.112 -21.782 17.886 1.00 96.44 86 GLU A O 1
ATOM 721 N N . ARG A 1 87 ? -15.044 -20.991 17.083 1.00 96.25 87 ARG A N 1
ATOM 722 C CA . ARG A 1 87 ? -15.606 -22.324 16.799 1.00 96.25 87 ARG A CA 1
ATOM 723 C C . ARG A 1 87 ? -14.901 -23.028 15.639 1.00 96.25 87 ARG A C 1
ATOM 725 O O . ARG A 1 87 ? -14.793 -24.249 15.662 1.00 96.25 87 ARG A O 1
ATOM 732 N N . LEU A 1 88 ? -14.453 -22.281 14.629 1.00 95.50 88 LEU A N 1
ATOM 733 C CA . LEU A 1 88 ? -13.742 -22.830 13.469 1.00 95.50 88 LEU A CA 1
ATOM 734 C C . LEU A 1 88 ? -12.252 -23.066 13.751 1.00 95.50 88 LEU A C 1
ATOM 736 O O . LEU A 1 88 ? -11.681 -24.049 13.282 1.00 95.50 88 LEU A O 1
ATOM 740 N N . PHE A 1 89 ? -11.631 -22.179 14.529 1.00 95.12 89 PHE A N 1
ATOM 741 C CA . PHE A 1 89 ? -10.202 -22.161 14.834 1.00 95.12 89 PHE A CA 1
ATOM 742 C C . PHE A 1 89 ? -9.957 -21.959 16.343 1.00 95.12 89 PHE A C 1
ATOM 744 O O . PHE A 1 89 ? -9.475 -20.899 16.752 1.00 95.12 89 PHE A O 1
ATOM 751 N N . PRO A 1 90 ? -10.253 -22.969 17.181 1.00 95.50 90 PRO A N 1
ATOM 752 C CA . PRO A 1 90 ? -10.148 -22.839 18.633 1.00 95.50 90 PRO A CA 1
ATOM 753 C C . PRO A 1 90 ? -8.732 -22.469 19.090 1.00 95.50 90 PRO A C 1
ATOM 755 O O . PRO A 1 90 ? -7.754 -23.081 18.653 1.00 95.50 90 PRO A O 1
ATOM 758 N N . GLY A 1 91 ? -8.624 -21.478 19.974 1.00 93.38 91 GLY A N 1
ATOM 759 C CA . GLY A 1 91 ? -7.372 -21.000 20.562 1.00 93.38 91 GLY A CA 1
ATOM 760 C C . GLY A 1 91 ? -6.471 -20.206 19.613 1.00 93.38 91 GLY A C 1
ATOM 761 O O . GLY A 1 91 ? -5.345 -19.886 19.987 1.00 93.38 91 GLY A O 1
ATOM 762 N N . LYS A 1 92 ? -6.929 -19.902 18.390 1.00 93.00 92 LYS A N 1
ATOM 763 C CA . LYS A 1 92 ? -6.143 -19.170 17.379 1.00 93.00 92 LYS A CA 1
ATOM 764 C C . LYS A 1 92 ? -6.629 -17.743 17.130 1.00 93.00 92 LYS A C 1
ATOM 766 O O . LYS A 1 92 ? -5.965 -17.006 16.407 1.00 93.00 92 LYS A O 1
ATOM 771 N N . VAL A 1 93 ? -7.767 -17.344 17.698 1.00 93.06 93 VAL A N 1
ATOM 772 C CA . VAL A 1 93 ? -8.346 -16.013 17.485 1.00 93.06 93 VAL A CA 1
ATOM 773 C C . VAL A 1 93 ? -7.996 -15.105 18.661 1.00 93.06 93 VAL A C 1
ATOM 775 O O . VAL A 1 93 ? -8.566 -15.221 19.745 1.00 93.06 93 VAL A O 1
ATOM 778 N N . SER A 1 94 ? -7.086 -14.155 18.439 1.00 91.38 94 SER A N 1
ATOM 779 C CA . SER A 1 94 ? -6.773 -13.129 19.444 1.00 91.38 94 SER A CA 1
ATOM 780 C C . SER A 1 94 ? -7.954 -12.157 19.608 1.00 91.38 94 SER A C 1
ATOM 782 O O . SER A 1 94 ? -8.637 -12.117 20.644 1.00 91.38 94 SER A O 1
ATOM 784 N N . GLN A 1 95 ? -8.292 -11.453 18.526 1.00 90.75 95 GLN A N 1
ATOM 785 C CA . GLN A 1 95 ? -9.329 -10.426 18.486 1.00 90.75 95 GLN A CA 1
ATOM 786 C C . GLN A 1 95 ? -10.147 -10.523 17.193 1.00 90.75 95 GLN A C 1
ATOM 788 O O . GLN A 1 95 ? -9.637 -10.924 16.150 1.00 90.75 95 GLN A O 1
ATOM 793 N N . ALA A 1 96 ? -11.424 -10.147 17.271 1.00 93.50 96 ALA A N 1
ATOM 794 C CA . ALA A 1 96 ? -12.257 -9.896 16.103 1.00 93.50 96 ALA A CA 1
ATOM 795 C C . ALA A 1 96 ? -13.117 -8.658 16.373 1.00 93.50 96 ALA A C 1
ATOM 797 O O . ALA A 1 96 ? -13.788 -8.587 17.404 1.00 93.50 96 ALA A O 1
ATOM 798 N N . SER A 1 97 ? -13.086 -7.703 15.450 1.00 93.12 97 SER A N 1
ATOM 799 C CA . SER A 1 97 ? -13.822 -6.442 15.542 1.00 93.12 97 SER A CA 1
ATOM 800 C C . SER A 1 97 ? -14.461 -6.136 14.195 1.00 93.12 97 SER A C 1
ATOM 802 O O . SER A 1 97 ? -13.857 -6.379 13.150 1.00 93.12 97 SER A O 1
ATOM 804 N N . VAL A 1 98 ? -15.694 -5.642 14.214 1.00 93.44 98 VAL A N 1
ATOM 805 C CA . VAL A 1 98 ? -16.424 -5.248 13.010 1.00 93.44 98 VAL A CA 1
ATOM 806 C C . VAL A 1 98 ? -16.139 -3.779 12.719 1.00 93.44 98 VAL A C 1
ATOM 808 O O . VAL A 1 98 ? -16.324 -2.920 13.578 1.00 93.44 98 VAL A O 1
ATOM 811 N N . CYS A 1 99 ? -15.718 -3.480 11.492 1.00 90.94 99 CYS A N 1
ATOM 812 C CA . CYS A 1 99 ? -15.575 -2.102 11.036 1.00 90.94 99 CYS A CA 1
ATOM 813 C C . CYS A 1 99 ? -16.959 -1.457 10.888 1.00 90.94 99 CYS A C 1
ATOM 815 O O . CYS A 1 99 ? -17.833 -1.989 10.200 1.00 90.94 99 CYS A O 1
ATOM 817 N N . LEU A 1 100 ? -17.151 -0.317 11.547 1.00 89.94 100 LEU A N 1
ATOM 818 C CA . LEU A 1 100 ? -18.370 0.481 11.469 1.00 89.94 100 LEU A CA 1
ATOM 819 C C . LEU A 1 100 ? -18.186 1.597 10.440 1.00 89.94 100 LEU A C 1
ATOM 821 O O . LEU A 1 100 ? -17.085 2.119 10.284 1.00 89.94 100 LEU A O 1
ATOM 825 N N . ASP A 1 101 ? -19.269 1.984 9.770 1.00 90.50 101 ASP A N 1
ATOM 826 C CA . ASP A 1 101 ? -19.280 3.204 8.964 1.00 90.50 101 ASP A CA 1
ATOM 827 C C . ASP A 1 101 ? -19.284 4.419 9.901 1.00 90.50 101 ASP A C 1
ATOM 829 O O . ASP A 1 101 ? -20.284 4.715 10.562 1.00 90.50 101 ASP A O 1
ATOM 833 N N . THR A 1 102 ? -18.137 5.090 9.985 1.00 93.50 102 THR A N 1
ATOM 834 C CA . THR A 1 102 ? -17.929 6.293 10.797 1.00 93.50 102 THR A CA 1
ATOM 835 C C . THR A 1 102 ? -17.891 7.570 9.970 1.00 93.50 102 THR A C 1
ATOM 837 O O . THR A 1 102 ? -17.601 8.617 10.536 1.00 93.50 102 THR A O 1
ATOM 840 N N . SER A 1 103 ? -18.257 7.535 8.684 1.00 95.25 103 SER A N 1
ATOM 841 C CA . SER A 1 103 ? -18.136 8.677 7.758 1.00 95.25 103 SER A CA 1
ATOM 842 C C . SER A 1 103 ? -18.655 9.999 8.333 1.00 95.25 103 SER A C 1
ATOM 844 O O . SER A 1 103 ? -17.947 11.001 8.360 1.00 95.25 103 SER A O 1
ATOM 846 N N . LYS A 1 104 ? -19.862 9.990 8.907 1.00 96.00 104 LYS A N 1
ATOM 847 C CA . LYS A 1 104 ? -20.447 11.181 9.540 1.00 96.00 104 LYS A CA 1
ATOM 848 C C . LYS A 1 104 ? -19.656 11.674 10.759 1.00 96.00 104 LYS A C 1
ATOM 850 O O . LYS A 1 104 ? -19.597 12.874 11.009 1.00 96.00 104 LYS A O 1
ATOM 855 N N . LEU A 1 105 ? -19.113 10.759 11.560 1.00 96.31 105 LEU A N 1
ATOM 856 C CA . LEU A 1 105 ? -18.278 11.121 12.706 1.00 96.31 105 LEU A CA 1
ATOM 857 C C . LEU A 1 105 ? -16.956 11.721 12.223 1.00 96.31 105 LEU A C 1
ATOM 859 O O . LEU A 1 105 ? -16.522 12.729 12.773 1.00 96.31 105 LEU A O 1
ATOM 863 N N . ASP A 1 106 ? -16.367 11.138 11.183 1.00 96.69 106 ASP A N 1
ATOM 864 C CA . ASP A 1 106 ? -15.123 11.609 10.581 1.00 96.69 106 ASP A CA 1
ATOM 865 C C . ASP A 1 106 ? -15.285 13.033 10.028 1.00 96.69 106 ASP A C 1
ATOM 867 O O . ASP A 1 106 ? -14.445 13.891 10.306 1.00 96.69 106 ASP A O 1
ATOM 871 N N . ASP A 1 107 ? -16.414 13.334 9.375 1.00 9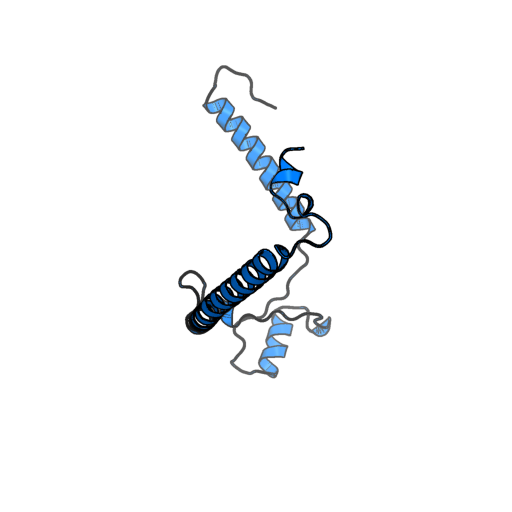7.31 107 ASP A N 1
ATOM 872 C CA . ASP A 1 107 ? -16.756 14.691 8.923 1.00 97.31 107 ASP A CA 1
ATOM 873 C C . ASP A 1 107 ? -16.829 15.690 10.092 1.00 97.31 107 ASP A C 1
ATOM 875 O O . ASP A 1 107 ? -16.248 16.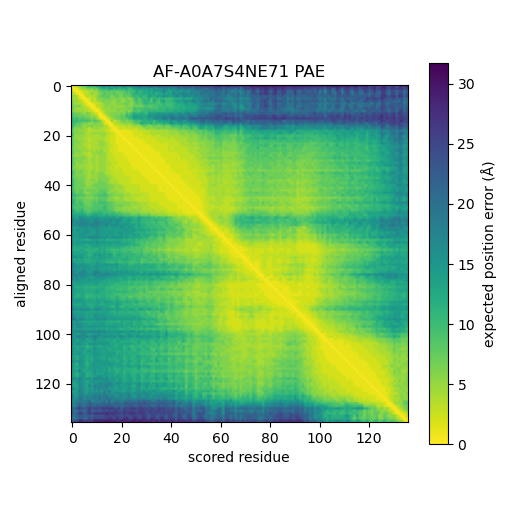775 10.036 1.00 97.31 107 ASP A O 1
ATOM 879 N N . MET A 1 108 ? -17.500 15.320 11.190 1.00 97.62 108 MET A N 1
ATOM 880 C CA . MET A 1 108 ? -17.614 16.177 12.379 1.00 97.62 108 MET A CA 1
ATOM 881 C C . MET A 1 108 ? -16.261 16.389 13.073 1.00 97.62 108 MET A C 1
ATOM 883 O O . MET A 1 108 ? -15.981 17.470 13.598 1.00 97.62 108 MET A O 1
ATOM 887 N N . VAL A 1 109 ? -15.403 15.366 13.090 1.00 97.88 109 VAL A N 1
ATOM 888 C CA . VAL A 1 109 ? -14.040 15.464 13.625 1.00 97.88 109 VAL A CA 1
ATOM 889 C C . VAL A 1 109 ? -13.186 16.375 12.743 1.00 9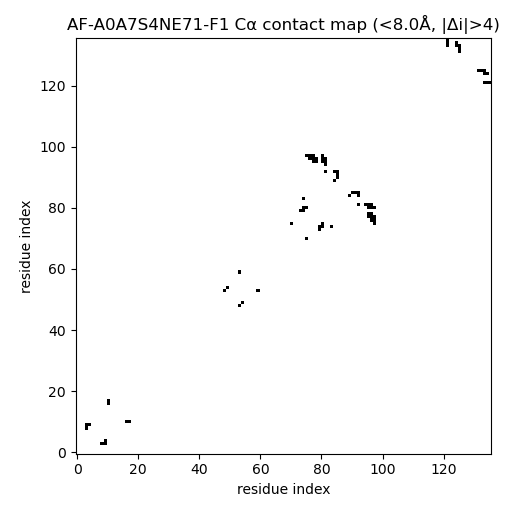7.88 109 VAL A C 1
ATOM 891 O O . VAL A 1 109 ? -12.455 17.213 13.277 1.00 97.88 109 VAL A O 1
ATOM 894 N N . ALA A 1 110 ? -13.307 16.270 11.419 1.00 97.50 110 ALA A N 1
ATOM 895 C CA . ALA A 1 110 ? -12.607 17.135 10.476 1.00 97.50 110 ALA A CA 1
ATOM 896 C C . ALA A 1 110 ? -13.041 18.603 10.620 1.00 97.50 110 ALA A C 1
ATOM 898 O O . ALA A 1 110 ? -12.189 19.494 10.693 1.00 97.50 110 ALA A O 1
ATOM 899 N N . GLU A 1 111 ? -14.347 18.862 10.744 1.00 97.81 111 GLU A N 1
ATOM 900 C CA . GLU A 1 111 ? -14.878 20.203 11.004 1.00 97.81 111 GLU A CA 1
ATOM 901 C C . GLU A 1 111 ? -14.315 20.763 12.314 1.00 97.81 11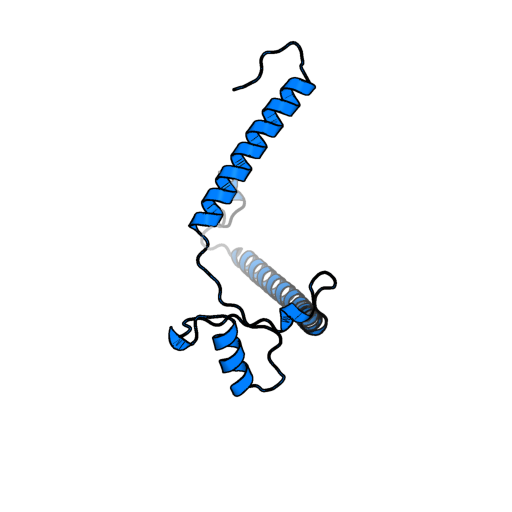1 GLU A C 1
ATOM 903 O O . GLU A 1 111 ? -13.736 21.854 12.328 1.00 97.81 111 GLU A O 1
ATOM 908 N N . ARG A 1 112 ? -14.384 19.984 13.401 1.00 97.75 112 ARG A N 1
ATOM 909 C CA . ARG A 1 112 ? -13.807 20.366 14.694 1.00 97.75 112 ARG A CA 1
ATOM 910 C C . ARG A 1 112 ? -12.322 20.710 14.571 1.00 97.75 112 ARG A C 1
ATOM 912 O O . ARG A 1 112 ? -11.898 21.729 15.112 1.00 97.75 112 ARG A O 1
ATOM 919 N N . GLN A 1 113 ? -11.537 19.890 13.876 1.00 98.00 113 GLN A N 1
ATOM 920 C CA . GLN A 1 113 ? -10.103 20.126 13.712 1.00 98.00 113 GLN A CA 1
ATOM 921 C C . GLN A 1 113 ? -9.834 21.418 12.932 1.00 98.00 113 GLN A C 1
ATOM 923 O O . GLN A 1 113 ? -8.932 22.175 13.286 1.00 98.00 113 GLN A O 1
ATOM 928 N N . SER A 1 114 ? -10.643 21.709 11.910 1.00 97.25 114 SER A N 1
ATOM 929 C CA . SER A 1 114 ? -10.524 22.949 11.140 1.00 97.25 114 SER A CA 1
ATOM 930 C C . SER A 1 114 ? -10.797 24.195 11.992 1.00 97.25 114 SER A C 1
ATOM 932 O O . SER A 1 114 ? -10.049 25.169 11.910 1.00 97.25 114 SER A O 1
ATOM 934 N N . LEU A 1 115 ? -11.810 24.143 12.863 1.00 96.88 115 LEU A N 1
ATOM 935 C CA . LEU A 1 115 ? -12.155 25.234 13.775 1.00 96.88 115 LEU A CA 1
ATOM 936 C C . LEU A 1 115 ? -11.079 25.444 14.844 1.00 96.88 115 LEU A C 1
ATOM 938 O O . LEU A 1 115 ? -10.728 26.585 15.136 1.00 96.88 115 LEU A O 1
ATOM 942 N N . ILE A 1 116 ? -10.514 24.359 15.386 1.00 97.12 116 ILE A N 1
ATOM 943 C CA . ILE A 1 116 ? -9.387 24.432 16.326 1.00 97.12 116 ILE A CA 1
ATOM 944 C C . ILE A 1 116 ? -8.203 25.147 15.671 1.00 97.12 116 ILE A C 1
ATOM 946 O O . ILE A 1 116 ? -7.683 26.100 16.240 1.00 97.12 116 ILE A O 1
ATOM 950 N N . LEU A 1 117 ? -7.831 24.762 14.448 1.00 96.81 117 LEU A N 1
ATOM 951 C CA . LEU A 1 117 ? -6.717 25.389 13.732 1.00 96.81 117 LEU A CA 1
ATOM 952 C C . LEU A 1 117 ? -6.962 26.877 13.440 1.00 96.81 117 LEU A C 1
ATOM 954 O O . LEU A 1 117 ? -6.037 27.687 13.525 1.00 96.81 117 LEU A O 1
ATOM 958 N N . GLN A 1 118 ? -8.197 27.257 13.099 1.00 95.00 118 GLN A N 1
ATOM 959 C CA . GLN A 1 118 ? -8.565 28.666 12.920 1.00 95.00 118 GLN A CA 1
ATOM 960 C C . GLN A 1 118 ? -8.421 29.448 14.229 1.00 95.00 118 GLN A C 1
ATOM 962 O O . GLN A 1 118 ? -7.815 30.522 14.240 1.00 95.00 118 GLN A O 1
ATOM 967 N N . TYR A 1 119 ? -8.914 28.881 15.331 1.00 94.81 119 TYR A N 1
ATOM 968 C CA . TYR A 1 119 ? -8.814 29.483 16.655 1.00 94.81 119 TYR A CA 1
ATOM 969 C C . TYR A 1 119 ? -7.356 29.638 17.106 1.00 94.81 119 TYR A C 1
ATOM 971 O O . TYR A 1 119 ? -6.942 30.736 17.470 1.00 94.81 119 TYR A O 1
ATOM 979 N N . GLU A 1 120 ? -6.553 28.577 17.015 1.00 95.88 120 GLU A N 1
ATOM 980 C CA . GLU A 1 120 ? -5.129 28.590 17.373 1.00 95.88 120 GLU A CA 1
ATOM 981 C C . GLU A 1 120 ? -4.355 29.636 16.567 1.00 95.88 120 GLU A C 1
ATOM 983 O O . GLU A 1 120 ? -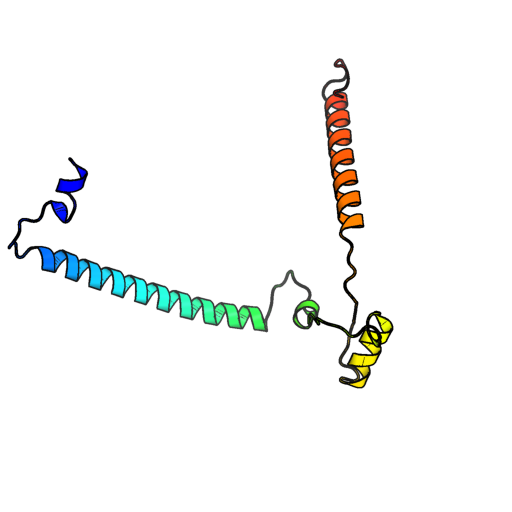3.503 30.343 17.104 1.00 95.88 120 GLU A O 1
ATOM 988 N N . LYS A 1 121 ? -4.684 29.797 15.281 1.00 93.81 121 LYS A N 1
ATOM 989 C CA . LYS A 1 121 ? -4.077 30.822 14.427 1.00 93.81 121 LYS A CA 1
ATOM 990 C C . LYS A 1 121 ? -4.447 32.240 14.867 1.00 93.81 121 LYS A C 1
ATOM 992 O O . LYS A 1 121 ? -3.578 33.116 14.873 1.00 93.81 121 LYS A O 1
ATOM 997 N N . ALA A 1 122 ? -5.711 32.483 15.210 1.00 91.06 122 ALA A N 1
ATOM 998 C CA . ALA A 1 122 ? -6.170 33.786 15.691 1.00 91.06 122 ALA A CA 1
ATOM 999 C C . ALA A 1 122 ? -5.559 34.136 17.059 1.00 91.06 122 ALA A C 1
ATOM 1001 O O . ALA A 1 122 ? -5.144 35.276 17.299 1.00 91.06 122 ALA A O 1
ATOM 1002 N N . ASP A 1 123 ? -5.439 33.143 17.935 1.00 92.69 123 ASP A N 1
ATOM 1003 C CA . ASP A 1 123 ? -4.820 33.282 19.248 1.00 92.69 123 ASP A CA 1
ATOM 1004 C C . ASP A 1 123 ? -3.312 33.556 19.135 1.00 92.69 123 ASP A C 1
ATOM 1006 O O . ASP A 1 123 ? -2.814 34.556 19.659 1.00 92.69 123 ASP A O 1
ATOM 1010 N N . ALA A 1 124 ? -2.596 32.773 18.322 1.00 91.75 124 ALA A N 1
ATOM 1011 C CA . ALA A 1 124 ? -1.179 32.988 18.032 1.00 91.75 124 ALA A CA 1
ATOM 1012 C C . ALA A 1 124 ? -0.908 34.376 17.427 1.00 91.75 124 ALA A C 1
ATOM 1014 O O . ALA A 1 124 ? 0.078 35.029 17.778 1.00 91.75 124 ALA A O 1
ATOM 1015 N N . PHE A 1 125 ? -1.789 34.865 16.545 1.00 90.06 125 PHE A N 1
ATOM 1016 C CA . PHE A 1 125 ? -1.687 36.222 16.009 1.00 90.06 125 PHE A CA 1
ATOM 1017 C C . PHE A 1 125 ? -1.832 37.283 17.106 1.00 90.06 125 PHE A C 1
ATOM 1019 O O . PHE A 1 125 ? -1.033 38.218 17.148 1.00 90.06 125 PHE A O 1
ATOM 1026 N N . THR A 1 126 ? -2.815 37.122 17.996 1.00 88.06 126 THR A N 1
ATOM 1027 C CA . THR A 1 126 ? -3.052 38.039 19.123 1.00 88.06 126 THR A CA 1
ATOM 1028 C C . THR A 1 126 ? -1.832 38.087 20.042 1.00 88.06 126 THR A C 1
ATOM 1030 O O . THR A 1 126 ? -1.357 39.166 20.390 1.00 88.06 126 THR A O 1
ATOM 1033 N N . HIS A 1 127 ? -1.276 36.923 20.387 1.00 89.00 127 HIS A N 1
ATOM 1034 C CA . HIS A 1 127 ? -0.079 36.825 21.220 1.00 89.00 127 HIS A CA 1
ATOM 1035 C C . HIS A 1 127 ? 1.161 37.445 20.562 1.00 89.00 127 HIS A C 1
ATOM 1037 O O . HIS A 1 127 ? 1.954 38.095 21.241 1.00 89.00 127 HIS A O 1
ATOM 1043 N N . ALA A 1 128 ? 1.327 37.291 19.246 1.00 90.12 128 ALA A N 1
ATOM 1044 C CA . ALA A 1 128 ? 2.444 37.887 18.516 1.00 90.12 128 ALA A CA 1
ATOM 1045 C C . ALA A 1 128 ? 2.287 39.402 18.284 1.00 90.12 128 ALA A C 1
ATOM 1047 O O . ALA A 1 128 ? 3.286 40.101 18.105 1.00 90.12 128 ALA A O 1
ATOM 1048 N N . LYS A 1 129 ? 1.049 39.915 18.218 1.00 86.25 129 LYS A N 1
ATOM 1049 C CA . LYS A 1 129 ? 0.732 41.316 17.890 1.00 86.25 129 LYS A CA 1
ATOM 1050 C C . LYS A 1 129 ? -0.422 41.840 18.762 1.00 86.25 129 LYS A C 1
ATOM 1052 O O . LYS A 1 129 ? -1.532 41.985 18.254 1.00 86.25 129 LYS A O 1
ATOM 1057 N N . PRO A 1 130 ? -0.160 42.188 20.034 1.00 80.19 130 PRO A N 1
ATOM 1058 C CA . PRO A 1 130 ? -1.207 42.573 20.984 1.00 80.19 130 PRO A CA 1
ATOM 1059 C C . PRO A 1 130 ? -1.927 43.886 20.631 1.00 80.19 130 PRO A C 1
ATOM 1061 O O . PRO A 1 130 ? -3.087 44.051 20.990 1.00 80.19 130 PRO A O 1
ATOM 1064 N N . ASP A 1 131 ? -1.277 44.794 19.894 1.00 82.19 131 ASP A N 1
ATOM 1065 C CA . ASP A 1 131 ? -1.855 46.091 19.494 1.00 82.19 131 ASP A CA 1
ATOM 1066 C C . ASP A 1 131 ? -2.766 46.021 18.254 1.00 82.19 131 ASP A C 1
ATOM 1068 O O . ASP A 1 131 ? -3.329 47.036 17.841 1.00 82.19 131 ASP A O 1
ATOM 1072 N N . LYS A 1 132 ? -2.891 44.856 17.602 1.00 78.62 132 LYS A N 1
ATOM 1073 C CA . LYS A 1 132 ? -3.730 44.695 16.405 1.00 78.62 132 LYS A CA 1
ATOM 1074 C C . LYS A 1 132 ? -5.027 43.974 16.744 1.00 78.62 132 LYS A C 1
ATOM 1076 O O . LYS A 1 132 ? -5.024 43.004 17.495 1.00 78.62 132 LYS A O 1
ATOM 1081 N N . GLU A 1 133 ? -6.125 44.427 16.141 1.00 76.12 133 GLU A N 1
ATOM 1082 C CA . GLU A 1 133 ? -7.422 43.761 16.271 1.00 76.12 133 GLU A CA 1
ATOM 1083 C C . GLU A 1 133 ? -7.349 42.303 15.802 1.00 76.12 133 GLU A C 1
ATOM 1085 O O . GLU A 1 133 ? -6.602 41.959 14.877 1.00 76.12 133 GLU A O 1
ATOM 1090 N N . LYS A 1 134 ? -8.120 41.441 16.473 1.00 67.69 134 LYS A N 1
ATOM 1091 C CA . LYS A 1 134 ? -8.108 40.004 16.209 1.00 67.69 134 LYS A CA 1
ATOM 1092 C C . LYS A 1 134 ? -8.623 39.718 14.794 1.00 67.69 134 LYS A C 1
ATOM 1094 O O . LYS A 1 134 ? -9.657 40.268 14.413 1.00 67.69 134 LYS A O 1
ATOM 1099 N N . PRO A 1 135 ? -7.941 38.853 14.025 1.00 69.44 135 PRO A N 1
ATOM 1100 C CA . PRO A 1 135 ? -8.472 38.377 12.759 1.00 69.44 135 PRO A CA 1
ATOM 1101 C C . PRO A 1 135 ? -9.752 37.574 13.030 1.00 69.44 135 PRO A C 1
ATOM 1103 O O . PRO A 1 135 ? -9.780 36.777 13.970 1.00 69.44 135 PRO A O 1
ATOM 1106 N N . GLN A 1 136 ? -10.796 37.846 12.241 1.00 59.47 136 GLN A N 1
ATOM 1107 C CA . GLN A 1 136 ? -12.040 37.069 12.240 1.00 59.47 136 GLN A CA 1
ATOM 1108 C C . GLN A 1 136 ? -11.828 35.695 11.611 1.00 59.47 136 GLN A C 1
ATOM 1110 O O . GLN A 1 136 ? -11.039 35.614 10.638 1.00 59.47 136 GLN A O 1
#

Sequence (136 aa):
EQFNSITLANVQTGSDRLWASIVCYVLFVGFMLREIWNEWEHYAERRSDFLAKGDVDTDPEYRYAIMVENIPKEYQGDGRLKGYFERLFPGKVSQASVCLDTSKLDDMVAERQSLILQYEKADAFTHAKPDKEKPQ

Foldseek 3Di:
DVVCCPDPVVDDDPDPPVVVVVVVVVVVVVVVVVVVVVVVVVVVVVVVVCLVVPDPPDDPVVNVDDDDPDDPPQQQAFVSVQVVVCVVPPPPDPGGGHDDPCVVVVVVVVVVVVVVVVVVVQVVCCVVPVPDDTDD

pLDDT: mean 89.91, std 8.25, range [58.66, 98.44]

InterPro domains:
  IPR027815 CSC1/OSCA1-like, cytosolic domain [PF14703] (64-133)
  IPR045122 Calcium permeable stress-gated cation channel 1-like [PTHR13018] (1-135)

Mean predicted aligned error: 9.59 Å